Protein AF-A0A2X4TEX7-F1 (afdb_monomer_lite)

Foldseek 3Di:
DPPCQQVVLCVLPVDGCVVVVDSQPPVQWDWDQDPQAIFTDRNPHTFEGDHPPAQDDHRHNQQGWDQDPNDTDSPNVDDPDDDCLLCLLVCVVVVPPDDDQDDDLDDPVVSVVVVVVSVVSNVCCVVPVPPPPDPPPVPCVVVVVVVPDPDPRDDPDD

pLDDT: mean 78.59, std 21.0, range [26.91, 96.81]

Structure (mmCIF, N/CA/C/O backbone):
data_AF-A0A2X4TEX7-F1
#
_entry.id   AF-A0A2X4TEX7-F1
#
loop_
_atom_site.group_PDB
_atom_site.id
_atom_site.type_symbol
_atom_site.label_atom_id
_atom_site.label_alt_id
_atom_site.label_comp_id
_atom_site.label_asym_id
_atom_site.label_entity_id
_atom_site.label_seq_id
_atom_site.pdbx_PDB_ins_code
_atom_site.Cartn_x
_atom_site.Cartn_y
_atom_site.Cartn_z
_atom_site.occupancy
_atom_site.B_iso_or_equiv
_atom_site.auth_seq_id
_atom_site.auth_comp_id
_atom_site.auth_asym_id
_atom_site.auth_atom_id
_atom_site.pdbx_PDB_model_num
ATOM 1 N N . MET A 1 1 ? -3.166 -4.034 -7.877 1.00 41.81 1 MET A N 1
ATOM 2 C CA . MET A 1 1 ? -3.466 -4.238 -6.440 1.00 41.81 1 MET A CA 1
ATOM 3 C C . MET A 1 1 ? -4.537 -5.315 -6.346 1.00 41.81 1 MET A C 1
ATOM 5 O O . MET A 1 1 ? -5.711 -4.988 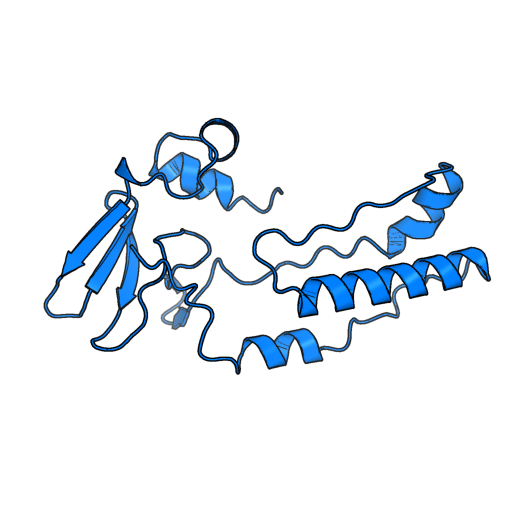-6.375 1.00 41.81 1 MET A O 1
ATOM 9 N N . ALA A 1 2 ? -4.152 -6.592 -6.367 1.00 41.22 2 ALA A N 1
ATOM 10 C CA . ALA A 1 2 ? -5.107 -7.700 -6.484 1.00 41.22 2 ALA A CA 1
ATOM 11 C C . ALA A 1 2 ? -4.762 -8.875 -5.556 1.00 41.22 2 ALA A C 1
ATOM 13 O O . ALA A 1 2 ? -5.013 -10.021 -5.884 1.00 41.22 2 ALA A O 1
ATOM 14 N N . GLU A 1 3 ? -4.212 -8.606 -4.372 1.00 58.41 3 GLU A N 1
ATOM 15 C CA . GLU A 1 3 ? -3.994 -9.652 -3.357 1.00 58.41 3 GLU A CA 1
ATOM 16 C C . GLU A 1 3 ? -5.261 -9.941 -2.523 1.00 58.41 3 GLU A C 1
ATOM 18 O O . GLU A 1 3 ? -5.172 -10.404 -1.392 1.00 58.41 3 GLU A O 1
ATOM 23 N N . GLY A 1 4 ? -6.459 -9.571 -2.993 1.00 66.50 4 GLY A N 1
ATOM 24 C CA . GLY A 1 4 ? -7.713 -9.821 -2.263 1.00 66.50 4 GLY A CA 1
ATOM 25 C C . GLY A 1 4 ? -7.936 -8.981 -0.991 1.00 66.50 4 GLY A C 1
ATOM 26 O O . GLY A 1 4 ? -9.071 -8.802 -0.565 1.00 66.50 4 GLY A O 1
ATOM 27 N N . ARG A 1 5 ? -6.891 -8.388 -0.398 1.00 76.88 5 ARG A N 1
ATOM 28 C CA . ARG A 1 5 ? -6.965 -7.693 0.906 1.00 76.88 5 ARG A CA 1
ATOM 29 C C . ARG A 1 5 ? -7.982 -6.543 0.941 1.00 76.88 5 ARG A C 1
ATOM 31 O O . ARG A 1 5 ? -8.670 -6.354 1.939 1.00 76.88 5 ARG A O 1
ATOM 38 N N . CYS A 1 6 ? -8.116 -5.789 -0.153 1.00 75.75 6 CYS A N 1
ATOM 39 C CA . CYS A 1 6 ? -9.124 -4.725 -0.271 1.00 75.75 6 CYS A CA 1
ATOM 40 C C . CYS A 1 6 ? -10.555 -5.273 -0.422 1.00 75.75 6 CYS A C 1
ATOM 42 O O . CYS A 1 6 ? -11.506 -4.610 -0.007 1.00 75.75 6 CYS A O 1
ATOM 44 N N . TYR A 1 7 ? -10.717 -6.486 -0.961 1.00 83.56 7 TYR A N 1
ATOM 45 C CA . TYR A 1 7 ? -12.017 -7.158 -1.007 1.00 83.56 7 TYR A CA 1
ATOM 46 C C . TYR A 1 7 ? -12.469 -7.602 0.384 1.00 83.56 7 TYR A C 1
ATOM 48 O O . TYR A 1 7 ? -13.647 -7.469 0.687 1.00 83.56 7 TYR A O 1
ATOM 56 N N . LEU A 1 8 ? -11.554 -8.026 1.265 1.00 86.25 8 LEU A N 1
ATOM 57 C CA . LEU A 1 8 ? -11.896 -8.334 2.663 1.00 86.25 8 LEU A CA 1
ATOM 58 C C . LEU A 1 8 ? -12.468 -7.113 3.395 1.00 86.25 8 LEU A C 1
ATOM 60 O O . LEU A 1 8 ? -13.431 -7.231 4.145 1.00 86.25 8 LEU A O 1
ATOM 64 N N . SER A 1 9 ? -11.918 -5.926 3.132 1.00 85.62 9 SER A N 1
ATOM 65 C CA . SER A 1 9 ? -12.495 -4.675 3.634 1.00 85.62 9 SER A CA 1
ATOM 66 C C . SER A 1 9 ? -13.905 -4.445 3.093 1.00 85.62 9 SER A C 1
ATOM 68 O O . SER A 1 9 ? -14.812 -4.148 3.868 1.00 85.62 9 SER A O 1
ATOM 70 N N . SER A 1 10 ? -14.110 -4.672 1.792 1.00 89.56 10 SER A N 1
ATOM 71 C CA . SER A 1 10 ? -15.432 -4.542 1.162 1.00 89.56 10 SER A CA 1
ATOM 72 C C . SER A 1 10 ? -16.443 -5.507 1.775 1.00 89.56 10 SER A C 1
ATOM 74 O O . SER A 1 10 ? -17.573 -5.123 2.044 1.00 89.56 10 SER A O 1
ATOM 76 N N . TYR A 1 11 ? -16.017 -6.737 2.060 1.00 89.62 11 TYR A N 1
ATOM 77 C CA . TYR A 1 11 ? -16.835 -7.743 2.723 1.00 89.62 11 TYR A CA 1
ATOM 78 C C . TYR A 1 11 ? -17.241 -7.316 4.140 1.00 89.62 11 TYR A C 1
ATOM 80 O O . TYR A 1 11 ? -18.413 -7.403 4.490 1.00 89.62 11 TYR A O 1
ATOM 88 N N . LEU A 1 12 ? -16.303 -6.805 4.945 1.00 89.94 12 LEU A N 1
ATOM 89 C CA . LEU A 1 12 ? -16.608 -6.407 6.322 1.00 89.94 12 LEU A CA 1
ATOM 90 C C . LEU A 1 12 ? -17.410 -5.116 6.433 1.00 89.94 12 LEU A C 1
ATOM 92 O O . LEU A 1 12 ? -18.123 -4.941 7.415 1.00 89.94 12 LEU A O 1
ATOM 96 N N . THR A 1 13 ? -17.257 -4.196 5.485 1.00 90.75 13 THR A N 1
ATOM 97 C CA . THR A 1 13 ? -17.783 -2.828 5.598 1.00 90.75 13 THR A CA 1
ATOM 98 C C . THR A 1 13 ? -18.930 -2.531 4.638 1.00 90.75 13 THR A C 1
ATOM 100 O O . THR A 1 13 ? -19.585 -1.503 4.776 1.00 90.75 13 THR A O 1
ATOM 103 N N . GLY A 1 14 ? -19.168 -3.398 3.652 1.00 89.88 14 GLY A N 1
ATOM 104 C CA . GLY A 1 14 ? -20.071 -3.124 2.535 1.00 89.88 14 GLY A CA 1
ATOM 105 C C . GLY A 1 14 ? -19.548 -2.057 1.567 1.00 89.88 14 GLY A C 1
ATOM 106 O O . GLY A 1 14 ? -20.237 -1.715 0.611 1.00 89.88 14 GLY A O 1
ATOM 107 N N . GLU A 1 15 ? -18.340 -1.528 1.782 1.00 89.50 15 GLU A N 1
ATOM 108 C CA . GLU A 1 15 ? -17.789 -0.433 0.993 1.00 89.50 15 GLU A CA 1
ATOM 109 C C . GLU A 1 15 ? -16.450 -0.785 0.359 1.00 89.50 15 GLU A C 1
ATOM 111 O O . GLU A 1 15 ? -15.518 -1.242 1.018 1.00 89.50 15 GLU A O 1
ATOM 116 N N . SER A 1 16 ? -16.328 -0.519 -0.943 1.00 86.75 16 SER A N 1
ATOM 117 C CA . SER A 1 16 ? -15.082 -0.776 -1.651 1.00 86.75 16 SER A CA 1
ATOM 118 C C . SER A 1 16 ? -14.051 0.316 -1.375 1.00 86.75 16 SER A C 1
ATOM 120 O O . SER A 1 16 ? -14.299 1.477 -1.699 1.00 86.75 16 SER A O 1
ATOM 122 N N . PRO A 1 17 ? -12.827 -0.020 -0.928 1.00 82.69 17 PRO A N 1
ATOM 123 C CA . PRO A 1 17 ? -11.750 0.963 -0.812 1.00 82.69 17 PRO A CA 1
ATOM 124 C C . PRO A 1 17 ? -11.446 1.699 -2.127 1.00 82.69 17 PRO A C 1
ATOM 126 O O . PRO A 1 17 ? -10.878 2.788 -2.096 1.00 82.69 17 PRO A O 1
ATOM 129 N N . ASN A 1 18 ? -11.828 1.123 -3.273 1.00 80.81 18 ASN A N 1
ATOM 130 C CA . ASN A 1 18 ? -11.686 1.746 -4.588 1.00 80.81 18 ASN A CA 1
ATOM 131 C C . ASN A 1 18 ? -12.735 2.837 -4.856 1.00 80.81 18 ASN A C 1
ATOM 133 O O . ASN A 1 18 ? -12.475 3.718 -5.667 1.00 80.81 18 ASN A O 1
ATOM 137 N N . THR A 1 19 ? -13.899 2.793 -4.199 1.00 82.94 19 THR A N 1
ATOM 138 C CA . THR A 1 19 ? -14.970 3.789 -4.368 1.00 82.94 19 THR A CA 1
ATOM 139 C C . THR A 1 19 ? -14.993 4.820 -3.246 1.00 82.94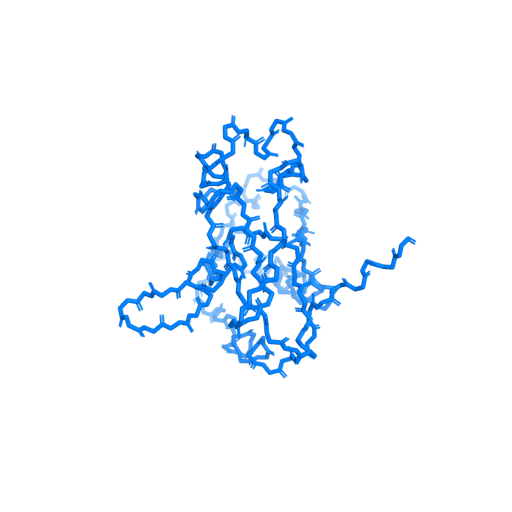 19 THR A C 1
ATOM 141 O O . THR A 1 19 ? -15.306 5.978 -3.499 1.00 82.94 19 THR A O 1
ATOM 144 N N . VAL A 1 20 ? -14.621 4.432 -2.023 1.00 85.25 20 VAL A N 1
ATOM 145 C CA . VAL A 1 20 ? -14.619 5.324 -0.846 1.00 85.25 20 VAL A CA 1
ATOM 146 C C . VAL A 1 20 ? -13.227 5.762 -0.388 1.00 85.25 20 VAL A C 1
ATOM 148 O O . VAL A 1 20 ? -13.096 6.537 0.554 1.00 85.25 20 VAL A O 1
ATOM 151 N N . GLY A 1 21 ? -12.163 5.287 -1.039 1.00 83.88 21 GLY A N 1
ATOM 152 C CA . GLY A 1 21 ? -10.793 5.764 -0.818 1.00 83.88 21 GLY A CA 1
ATOM 153 C C . GLY A 1 21 ? -10.119 5.290 0.477 1.00 83.88 21 GLY A C 1
ATOM 154 O O . GLY A 1 21 ? -8.941 5.588 0.688 1.00 83.88 21 GLY A O 1
ATOM 155 N N . ALA A 1 22 ? -10.807 4.524 1.330 1.00 86.06 22 ALA A N 1
ATOM 156 C CA . ALA A 1 22 ? -10.283 4.036 2.606 1.00 86.06 22 ALA A CA 1
ATOM 157 C C . ALA A 1 22 ? -10.452 2.518 2.762 1.00 86.06 22 ALA A C 1
ATOM 159 O O . ALA A 1 22 ? -11.527 1.976 2.535 1.00 86.06 22 ALA A O 1
ATOM 160 N N . CYS A 1 23 ? -9.393 1.831 3.212 1.00 84.94 23 CYS A N 1
ATOM 161 C CA . CYS A 1 23 ? -9.451 0.398 3.541 1.00 84.94 23 CYS A CA 1
ATOM 162 C C . CYS A 1 23 ? -10.209 0.108 4.842 1.00 84.94 23 CYS A C 1
ATOM 164 O O . CYS A 1 23 ? -10.655 -1.013 5.044 1.00 84.94 23 CYS A O 1
ATOM 166 N N . SER A 1 24 ? -10.337 1.096 5.718 1.00 91.00 24 SER A N 1
ATOM 167 C CA . SER A 1 24 ? -11.112 1.002 6.951 1.00 91.00 24 SER A CA 1
ATOM 168 C C . SER A 1 24 ? -11.792 2.348 7.156 1.00 91.00 24 SER A C 1
ATOM 170 O O . SER A 1 24 ? -11.191 3.236 7.755 1.00 91.00 24 SER A O 1
ATOM 172 N N . PRO A 1 25 ? -12.987 2.569 6.586 1.00 91.38 25 PRO A N 1
ATOM 173 C CA . PRO A 1 25 ? -13.696 3.828 6.765 1.00 91.38 25 PRO A CA 1
ATOM 174 C C . PRO A 1 25 ? -13.933 4.117 8.253 1.00 91.38 25 PRO A C 1
ATOM 176 O O . PRO A 1 25 ? -14.395 3.246 8.992 1.00 91.38 25 PRO A O 1
ATOM 179 N N . ALA A 1 26 ? -13.656 5.348 8.691 1.00 92.81 26 ALA A N 1
ATOM 180 C CA . ALA A 1 26 ? -13.651 5.707 10.112 1.00 92.81 26 ALA A CA 1
ATOM 181 C C . ALA A 1 26 ? -14.975 5.394 10.833 1.00 92.81 26 ALA A C 1
ATOM 183 O O . ALA A 1 26 ? -14.963 4.974 11.98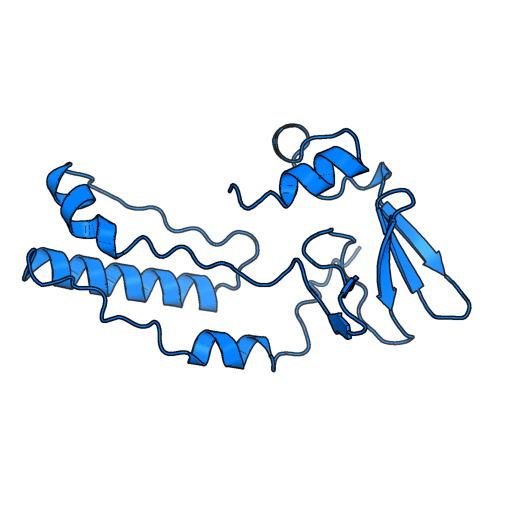6 1.00 92.81 26 ALA A O 1
ATOM 184 N N . ARG A 1 27 ? -16.121 5.505 10.145 1.00 93.62 27 ARG A N 1
ATOM 185 C CA . ARG A 1 27 ? -17.440 5.192 10.726 1.00 93.62 27 ARG A CA 1
ATOM 186 C C . ARG A 1 27 ? -17.631 3.720 11.108 1.00 93.62 27 ARG A C 1
ATOM 188 O O . ARG A 1 27 ? -18.524 3.421 11.899 1.00 93.62 27 ARG A O 1
ATOM 195 N N . PHE A 1 28 ? -16.806 2.813 10.588 1.00 94.88 28 PHE A N 1
ATOM 196 C CA . PHE A 1 28 ? -16.804 1.391 10.946 1.00 94.88 28 PHE A CA 1
ATOM 197 C C . PHE A 1 28 ? -15.706 1.034 11.947 1.00 94.88 28 PHE A C 1
ATOM 199 O O . PHE A 1 28 ? -15.702 -0.064 12.494 1.00 94.88 28 PHE A O 1
ATOM 206 N N . VAL A 1 29 ? -14.777 1.947 12.221 1.00 95.50 29 VAL A N 1
ATOM 207 C CA . VAL A 1 29 ? -13.719 1.717 13.201 1.00 95.50 29 VAL A CA 1
ATOM 208 C C . VAL A 1 29 ? -14.291 1.811 14.614 1.00 95.50 29 VAL A C 1
ATOM 210 O O . VAL A 1 29 ? -15.053 2.726 14.936 1.00 95.50 29 VAL A O 1
ATOM 213 N N . ARG A 1 30 ? -13.927 0.858 15.473 1.00 95.12 30 ARG A N 1
ATOM 214 C CA . ARG A 1 30 ? -14.255 0.871 16.901 1.00 95.12 30 ARG A CA 1
ATOM 215 C C . ARG A 1 30 ? -12.998 0.622 17.721 1.00 95.12 30 ARG A C 1
ATOM 217 O O . ARG A 1 30 ? -12.175 -0.222 17.377 1.00 95.12 30 ARG A O 1
ATOM 224 N N . TRP A 1 31 ? -12.905 1.341 18.828 1.00 95.19 31 TRP A N 1
ATOM 225 C CA . TRP A 1 31 ? -11.890 1.167 19.855 1.00 95.19 31 TRP A CA 1
ATOM 226 C C . TRP A 1 31 ? -12.607 0.776 21.137 1.00 95.19 31 TRP A C 1
ATOM 228 O O . TRP A 1 31 ? -13.541 1.466 21.546 1.00 95.19 31 TRP A O 1
ATOM 238 N N . LYS A 1 32 ? -12.225 -0.347 21.741 1.00 95.62 32 LYS A N 1
ATOM 239 C CA . LYS A 1 32 ? -12.898 -0.867 22.931 1.00 95.62 32 LYS A CA 1
ATOM 240 C C . LYS A 1 32 ? -11.871 -1.236 23.985 1.00 95.62 32 LYS A C 1
ATOM 242 O O . LYS A 1 32 ? -11.089 -2.160 23.786 1.00 95.62 32 LYS A O 1
ATOM 247 N N . GLN A 1 33 ? -11.905 -0.545 25.120 1.00 95.75 33 GLN A N 1
ATOM 248 C CA . GLN A 1 33 ? -11.122 -0.963 26.274 1.00 95.75 33 GLN A CA 1
ATOM 249 C C . GLN A 1 33 ? -11.738 -2.233 26.866 1.00 95.75 33 GLN A C 1
ATOM 251 O O . GLN A 1 33 ? -12.946 -2.301 27.104 1.00 95.75 33 GLN A O 1
ATOM 256 N N . THR A 1 34 ? -10.907 -3.243 27.094 1.00 95.44 34 THR A N 1
ATOM 257 C CA . THR A 1 34 ? -11.293 -4.504 27.734 1.00 95.44 34 THR A CA 1
ATOM 258 C C . THR A 1 34 ? -10.314 -4.832 28.861 1.00 95.44 34 THR A C 1
ATOM 260 O O . THR A 1 34 ? -9.211 -4.283 28.876 1.00 95.44 34 THR A O 1
ATOM 263 N N . PRO A 1 35 ? -10.653 -5.753 29.782 1.00 95.75 35 PRO A N 1
ATOM 264 C CA . PRO A 1 35 ? -9.703 -6.230 30.791 1.00 95.75 35 PRO A CA 1
ATOM 265 C C . PRO A 1 35 ? -8.420 -6.841 30.209 1.00 95.75 35 PRO A C 1
ATOM 267 O O . PRO A 1 35 ? -7.436 -6.989 30.920 1.00 95.75 35 PRO A O 1
ATOM 270 N N . GLN A 1 36 ? -8.424 -7.225 28.931 1.00 92.94 36 GLN A N 1
ATOM 271 C CA . GLN A 1 36 ? -7.283 -7.835 28.257 1.00 92.94 36 GLN A CA 1
ATOM 272 C C . GLN A 1 36 ? -6.456 -6.838 27.425 1.00 92.94 36 GLN A C 1
ATOM 274 O O . GLN A 1 36 ? -5.494 -7.260 26.777 1.00 92.94 36 GLN A O 1
ATOM 279 N N . GLY A 1 37 ? -6.849 -5.561 27.390 1.00 95.38 37 GLY A N 1
ATOM 280 C CA . GLY A 1 37 ? -6.201 -4.501 26.613 1.00 95.38 37 GLY A CA 1
ATOM 281 C C . GLY A 1 37 ? -7.165 -3.709 25.725 1.00 95.38 37 GLY A C 1
ATOM 282 O O . GLY A 1 37 ? -8.384 -3.927 25.729 1.00 95.38 37 GLY A O 1
ATOM 283 N N . LEU A 1 38 ? -6.607 -2.790 24.940 1.00 96.81 38 LEU A N 1
ATOM 284 C CA . LEU A 1 38 ? -7.341 -1.989 23.964 1.00 96.81 38 LEU A CA 1
ATOM 285 C C . LEU A 1 38 ? -7.578 -2.806 22.694 1.00 96.81 38 LEU A C 1
ATOM 287 O O . LEU A 1 38 ? -6.642 -3.124 21.967 1.00 96.81 38 LEU A O 1
ATOM 291 N N . GLU A 1 39 ? -8.829 -3.115 22.386 1.00 96.62 39 GLU A N 1
ATOM 292 C CA . GLU A 1 39 ? -9.198 -3.760 21.130 1.00 96.62 39 GLU A CA 1
ATOM 293 C C . GLU A 1 39 ? -9.435 -2.729 20.028 1.00 96.62 39 GLU A C 1
ATOM 295 O O . GLU A 1 39 ? -10.254 -1.816 20.182 1.00 96.62 39 GLU A O 1
ATOM 300 N N . SER A 1 40 ? -8.777 -2.923 18.885 1.00 96.19 40 SER A N 1
ATOM 301 C CA . SER A 1 40 ? -9.130 -2.263 17.636 1.00 96.19 40 SER A CA 1
ATOM 302 C C . SER A 1 40 ? -10.007 -3.173 16.790 1.00 96.19 40 SER A C 1
ATOM 304 O O . SER A 1 40 ? -9.734 -4.363 16.607 1.00 96.19 40 SER A O 1
ATOM 306 N N . ARG A 1 41 ? -11.107 -2.620 16.286 1.00 94.81 41 ARG A N 1
ATOM 307 C CA . ARG A 1 41 ? -12.106 -3.387 15.546 1.00 94.81 41 ARG A CA 1
ATOM 308 C C . ARG A 1 41 ? -12.542 -2.645 14.294 1.00 94.81 41 ARG A C 1
ATOM 310 O O . ARG A 1 41 ? -12.556 -1.412 14.256 1.00 94.81 41 ARG A O 1
ATOM 317 N N . LEU A 1 42 ? -12.920 -3.419 13.286 1.00 93.81 42 LEU A N 1
ATOM 318 C CA . LEU A 1 42 ? -13.608 -2.940 12.095 1.00 93.81 42 LEU A CA 1
ATOM 319 C C . LEU A 1 42 ? -14.981 -3.613 12.065 1.00 93.81 42 LEU A C 1
ATOM 321 O O . LEU A 1 42 ? -15.068 -4.834 11.936 1.00 93.81 42 LEU A O 1
ATOM 325 N N . ASN A 1 43 ? -16.039 -2.825 12.254 1.00 92.81 43 ASN A N 1
ATOM 326 C CA . ASN A 1 43 ? -17.344 -3.316 12.695 1.00 92.81 43 ASN A CA 1
ATOM 327 C C . ASN A 1 43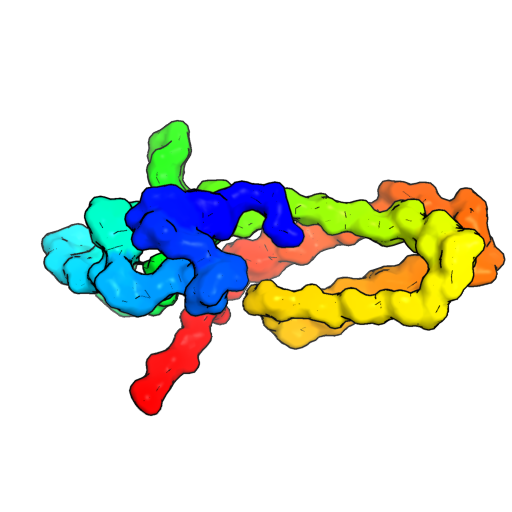 ? -17.185 -4.213 13.933 1.00 92.81 43 ASN A C 1
ATOM 329 O O . ASN A 1 43 ? -16.536 -3.819 14.907 1.00 92.81 43 ASN A O 1
ATOM 333 N N . ASP A 1 44 ? -17.736 -5.421 13.890 1.00 89.62 44 ASP A N 1
ATOM 334 C CA . ASP A 1 44 ? -17.685 -6.374 14.992 1.00 89.62 44 ASP A CA 1
ATOM 335 C C . ASP A 1 44 ? -16.484 -7.321 14.907 1.00 89.62 44 ASP A C 1
ATOM 337 O O . ASP A 1 44 ? -16.350 -8.217 15.738 1.00 89.62 44 ASP A O 1
ATOM 341 N N . VAL A 1 45 ? -15.565 -7.120 13.958 1.00 92.44 45 VAL A N 1
ATOM 342 C CA . VAL A 1 45 ? -14.374 -7.964 13.798 1.00 92.44 45 VAL A CA 1
ATOM 343 C C . VAL A 1 45 ? -13.202 -7.391 14.583 1.00 92.44 45 VAL A C 1
ATOM 345 O O . VAL A 1 45 ? -12.808 -6.244 14.379 1.00 92.44 45 VAL A O 1
ATOM 348 N N . LEU A 1 46 ? -12.628 -8.209 15.468 1.00 94.62 46 LEU A N 1
ATOM 349 C CA . LEU A 1 46 ? -11.387 -7.891 16.172 1.00 94.62 46 LEU A CA 1
ATOM 350 C C . LEU A 1 46 ? -10.217 -7.906 15.180 1.00 94.62 46 LEU A C 1
ATOM 352 O O . LEU A 1 46 ? -9.956 -8.932 14.558 1.00 94.62 46 LEU A O 1
ATOM 356 N N . ILE A 1 47 ? -9.530 -6.772 15.044 1.00 94.12 47 ILE A N 1
ATOM 357 C CA . ILE A 1 47 ? -8.353 -6.618 14.179 1.00 94.12 47 ILE A CA 1
ATOM 358 C C . ILE A 1 47 ? -7.079 -6.812 14.992 1.00 94.12 47 ILE A C 1
ATOM 360 O O . ILE A 1 47 ? -6.146 -7.478 14.546 1.00 94.12 47 ILE A O 1
ATOM 364 N N . ASP A 1 48 ? -7.035 -6.213 16.180 1.00 95.00 48 ASP A N 1
ATOM 365 C CA . ASP A 1 48 ? -5.883 -6.288 17.062 1.00 95.00 48 ASP A CA 1
ATOM 366 C C . ASP A 1 48 ? -6.269 -5.986 18.519 1.00 95.00 48 ASP A C 1
ATOM 368 O O . ASP A 1 48 ? -7.317 -5.396 18.795 1.00 95.00 48 ASP A O 1
ATOM 372 N N . ARG A 1 49 ? -5.409 -6.377 19.459 1.00 95.56 49 ARG A N 1
ATOM 373 C CA . ARG A 1 49 ? -5.491 -6.033 20.875 1.00 95.56 49 ARG A CA 1
ATOM 374 C C . ARG A 1 49 ? -4.138 -5.550 21.383 1.00 95.56 49 ARG A C 1
ATOM 376 O O . ARG A 1 49 ? -3.186 -6.323 21.396 1.00 95.56 49 ARG A O 1
ATOM 383 N N . TYR A 1 50 ? -4.093 -4.312 21.853 1.00 95.31 50 TYR A N 1
ATOM 384 C CA . TYR A 1 50 ? -2.891 -3.646 22.343 1.00 95.31 50 TYR A CA 1
ATOM 385 C C . TYR A 1 50 ? -2.817 -3.687 23.870 1.00 95.31 50 TYR A C 1
ATOM 387 O O . TYR A 1 50 ? -3.839 -3.526 24.544 1.00 95.31 50 TYR A O 1
ATOM 395 N N . GLN A 1 51 ? -1.619 -3.911 24.408 1.00 95.31 51 GLN A N 1
ATOM 396 C CA . GLN A 1 51 ? -1.355 -3.787 25.848 1.00 95.31 51 GLN A CA 1
ATOM 397 C C . GLN A 1 51 ? -1.058 -2.332 26.234 1.00 95.31 51 GLN A C 1
ATOM 399 O O . GLN A 1 51 ? -0.799 -1.488 25.374 1.00 95.31 51 GLN A O 1
ATOM 404 N N . ASP A 1 52 ? -1.072 -2.036 27.533 1.00 89.25 52 ASP A N 1
ATOM 405 C CA . ASP A 1 52 ? -0.713 -0.708 28.030 1.00 89.25 52 ASP A CA 1
ATOM 406 C C . ASP A 1 52 ? 0.716 -0.333 27.605 1.00 89.25 52 ASP A C 1
ATOM 408 O O . ASP A 1 52 ? 1.662 -1.106 27.762 1.00 89.25 52 ASP A O 1
ATOM 412 N N . GLY A 1 53 ? 0.862 0.866 27.036 1.00 88.38 53 GLY A N 1
ATOM 413 C CA . GLY A 1 53 ? 2.132 1.368 26.504 1.00 88.38 53 GLY A CA 1
ATOM 414 C C . GLY A 1 53 ? 2.469 0.915 25.077 1.00 88.38 53 GLY A C 1
ATOM 415 O O . GLY A 1 53 ? 3.452 1.398 24.518 1.00 88.38 53 GLY A O 1
ATOM 416 N N . GLU A 1 54 ? 1.670 0.042 24.453 1.00 92.25 54 GLU A N 1
ATOM 417 C CA . GLU A 1 54 ? 1.832 -0.325 23.043 1.00 92.25 54 GLU A CA 1
ATOM 418 C C . GLU A 1 54 ? 1.184 0.724 22.123 1.00 92.25 54 GLU A C 1
ATOM 420 O O . GLU A 1 54 ? 0.085 1.223 22.374 1.00 92.25 54 GLU A O 1
ATOM 425 N N . ASN A 1 55 ? 1.853 1.051 21.015 1.00 87.94 55 ASN A N 1
ATOM 426 C CA . ASN A 1 55 ? 1.301 1.964 20.022 1.00 87.94 55 ASN A CA 1
ATOM 427 C C . ASN A 1 55 ? 0.175 1.290 19.226 1.00 87.94 55 ASN A C 1
ATOM 429 O O . ASN A 1 55 ? 0.410 0.377 18.433 1.00 87.94 55 ASN A O 1
ATOM 433 N N . ALA A 1 56 ? -1.043 1.800 19.381 1.00 91.19 56 ALA A N 1
ATOM 434 C CA . ALA A 1 56 ? -2.201 1.324 18.642 1.00 91.19 56 ALA A CA 1
ATOM 435 C C . ALA A 1 56 ? -2.212 1.850 17.194 1.00 91.19 56 ALA A C 1
ATOM 437 O O . ALA A 1 56 ? -2.288 3.055 16.942 1.00 91.19 56 ALA A O 1
ATOM 438 N N . GLY A 1 57 ? -2.149 0.937 16.222 1.00 87.56 57 GLY A N 1
ATOM 439 C CA . GLY A 1 57 ? -2.223 1.257 14.796 1.00 87.56 57 GLY A CA 1
ATOM 440 C C . GLY A 1 57 ? -3.660 1.436 14.302 1.00 87.56 57 GLY A C 1
ATOM 441 O O . GLY A 1 57 ? -4.590 0.823 14.819 1.00 87.56 57 GLY A O 1
ATOM 442 N N . TYR A 1 58 ? -3.857 2.246 13.256 1.00 91.38 58 TYR A N 1
ATOM 443 C CA . TYR A 1 58 ? -5.190 2.427 12.673 1.00 91.38 58 TYR A CA 1
ATOM 444 C C . TYR A 1 58 ? -5.771 1.086 12.179 1.00 91.38 58 TYR A C 1
ATOM 446 O O . TYR A 1 58 ? -5.046 0.357 11.488 1.00 91.38 58 TYR A O 1
ATOM 454 N N . PRO A 1 59 ? -7.049 0.751 12.455 1.00 91.31 59 PRO A N 1
ATOM 455 C CA . PRO A 1 59 ? -7.523 -0.637 12.407 1.00 91.31 59 PRO A CA 1
ATOM 456 C C . PRO A 1 59 ? -7.726 -1.107 10.971 1.00 91.31 59 PRO A C 1
ATOM 458 O O . PRO A 1 59 ? -8.814 -1.023 10.407 1.00 91.31 59 PRO A O 1
ATOM 461 N N . THR A 1 60 ? -6.646 -1.571 10.351 1.00 89.25 60 THR A N 1
ATOM 462 C CA . THR A 1 60 ? -6.602 -1.998 8.954 1.00 89.25 60 THR A CA 1
ATOM 463 C C . THR A 1 60 ? -6.478 -3.509 8.901 1.00 89.25 60 THR A C 1
ATOM 465 O O . THR A 1 60 ? -5.542 -4.067 9.463 1.00 89.25 60 THR A O 1
ATOM 468 N N . LEU A 1 61 ? -7.378 -4.174 8.172 1.00 89.12 61 LEU A N 1
ATOM 469 C CA . LEU A 1 61 ? -7.418 -5.640 8.074 1.00 89.12 61 LEU A CA 1
ATOM 470 C C . LEU A 1 61 ? -6.063 -6.275 7.756 1.00 89.12 61 LEU A C 1
ATOM 472 O O . LEU A 1 61 ? -5.625 -7.195 8.436 1.00 89.12 61 LEU A O 1
ATOM 476 N N . CYS A 1 62 ? -5.355 -5.761 6.754 1.00 86.06 62 CYS A N 1
ATOM 477 C CA . CYS A 1 62 ? -4.065 -6.318 6.353 1.00 86.06 62 CYS A CA 1
ATOM 478 C C . CYS A 1 62 ? -2.919 -6.062 7.346 1.00 86.06 62 CYS A C 1
ATOM 480 O O . CYS A 1 62 ? -1.804 -6.491 7.078 1.00 86.06 62 CYS A O 1
ATOM 482 N N . LYS A 1 63 ? -3.169 -5.341 8.445 1.00 86.75 63 LYS A N 1
ATOM 483 C CA . LYS A 1 63 ? -2.201 -5.025 9.504 1.00 86.75 63 LYS A CA 1
ATOM 484 C C . LYS A 1 63 ? -2.567 -5.640 10.858 1.00 86.75 63 LYS A C 1
ATOM 486 O O . LYS A 1 63 ? -1.801 -5.496 11.801 1.00 86.75 63 LYS A O 1
ATOM 491 N N . GLY A 1 64 ? -3.715 -6.308 10.967 1.00 90.19 64 GLY A N 1
ATOM 492 C CA . GLY A 1 64 ? -4.149 -6.952 12.209 1.00 90.19 64 GLY A CA 1
ATOM 493 C C . GLY A 1 64 ? -3.293 -8.156 12.609 1.00 90.19 64 GLY A C 1
ATOM 494 O O . GLY A 1 64 ? -2.557 -8.704 11.782 1.00 90.19 64 GLY A O 1
ATOM 495 N N . ARG A 1 65 ? -3.428 -8.578 13.871 1.00 92.44 65 ARG A N 1
ATOM 496 C CA . ARG A 1 65 ? -2.846 -9.815 14.415 1.00 92.44 65 ARG A CA 1
ATOM 497 C C . ARG A 1 65 ? -3.943 -10.869 14.532 1.00 92.44 65 ARG A C 1
ATOM 499 O O . ARG A 1 65 ? -4.909 -10.686 15.269 1.00 92.44 65 ARG A O 1
ATOM 506 N N . TYR A 1 66 ? -3.772 -11.989 13.837 1.00 90.75 66 TYR A N 1
ATOM 507 C CA . TYR A 1 66 ? -4.761 -13.066 13.757 1.00 90.75 66 TYR A CA 1
ATOM 508 C C . TYR A 1 66 ? -4.202 -14.354 14.347 1.00 90.75 66 TYR A C 1
ATOM 510 O O . TYR A 1 66 ? -2.996 -14.579 14.301 1.00 90.75 66 TYR A O 1
ATOM 518 N N . LEU A 1 67 ? -5.085 -15.181 14.906 1.00 92.31 67 LEU A N 1
ATOM 519 C CA . LEU A 1 67 ? -4.753 -16.528 15.359 1.00 92.31 67 LEU A CA 1
ATOM 520 C C . LEU A 1 67 ? -4.932 -17.493 14.182 1.00 92.31 67 LEU A C 1
ATOM 522 O O . LEU A 1 67 ? -6.062 -17.712 13.747 1.00 92.31 67 LEU A O 1
ATOM 526 N N . VAL A 1 68 ? -3.837 -18.045 13.671 1.00 89.56 68 VAL A N 1
ATOM 527 C CA . VAL A 1 68 ? -3.828 -19.030 12.580 1.00 89.56 68 VAL A CA 1
ATOM 528 C C . VAL A 1 68 ? -3.009 -20.223 13.050 1.00 89.56 68 VAL A C 1
ATOM 530 O O . VAL A 1 68 ? -1.890 -20.047 13.518 1.00 89.56 68 VAL A O 1
ATOM 533 N N . ASP A 1 69 ? -3.595 -21.420 12.996 1.00 92.88 69 ASP A N 1
ATOM 534 C CA . ASP A 1 69 ? -2.967 -22.674 13.443 1.00 92.88 69 ASP A CA 1
ATOM 535 C C . ASP A 1 69 ? -2.349 -22.607 14.855 1.00 92.88 69 ASP A C 1
ATOM 537 O O . ASP A 1 69 ? -1.312 -23.196 15.138 1.00 92.88 69 ASP A O 1
ATOM 541 N N . GLY A 1 70 ? -3.003 -21.870 15.763 1.00 93.50 70 GLY A N 1
ATOM 542 C CA . GLY A 1 70 ? -2.564 -21.698 17.154 1.00 93.50 70 GLY A CA 1
ATOM 543 C C . GLY A 1 70 ? -1.552 -20.570 17.380 1.00 93.50 70 GLY A C 1
ATOM 544 O O . GLY A 1 70 ? -1.340 -20.176 18.524 1.00 93.50 70 GLY A O 1
ATOM 545 N N . GLU A 1 71 ? -1.012 -19.977 16.317 1.00 92.50 71 GLU A N 1
ATOM 546 C CA . GLU A 1 71 ? -0.019 -18.906 16.389 1.00 92.50 71 GLU A CA 1
ATOM 547 C C . GLU A 1 71 ? -0.644 -17.538 16.105 1.00 92.50 71 GLU A C 1
ATOM 549 O O . GLU A 1 71 ? -1.458 -17.373 15.193 1.00 92.50 71 GLU A O 1
ATOM 554 N N . ARG A 1 72 ? -0.263 -16.521 16.890 1.00 90.94 72 ARG A N 1
ATOM 555 C CA . ARG A 1 72 ? -0.754 -15.147 16.711 1.00 90.94 72 ARG A CA 1
ATOM 556 C C . ARG A 1 72 ? 0.289 -14.283 16.016 1.00 90.94 72 ARG A C 1
ATOM 558 O O . ARG A 1 72 ? 1.300 -13.933 16.616 1.00 90.94 72 ARG A O 1
ATOM 565 N N . TYR A 1 73 ? 0.004 -13.864 14.786 1.00 89.94 73 TYR A N 1
ATOM 566 C CA . TYR A 1 73 ? 0.908 -13.025 13.993 1.00 89.94 73 TYR A CA 1
ATOM 567 C C . TYR A 1 73 ? 0.153 -12.215 12.927 1.00 89.94 73 TYR A C 1
ATOM 569 O O . TYR A 1 73 ? -1.066 -12.325 12.773 1.00 89.94 73 TYR A O 1
ATOM 577 N N . HIS A 1 74 ? 0.872 -11.373 12.182 1.00 88.31 74 HIS A N 1
ATOM 578 C CA . HIS A 1 74 ? 0.314 -10.562 11.097 1.00 88.31 74 HIS A CA 1
ATOM 579 C C . HIS A 1 74 ? 0.123 -11.382 9.808 1.00 88.31 74 HIS A C 1
ATOM 581 O O . HIS A 1 74 ? 0.761 -11.128 8.785 1.00 88.31 74 HIS A O 1
ATOM 587 N N . ALA A 1 75 ? -0.774 -12.370 9.855 1.00 86.31 75 ALA A N 1
ATOM 588 C CA . ALA A 1 75 ? -0.993 -13.337 8.774 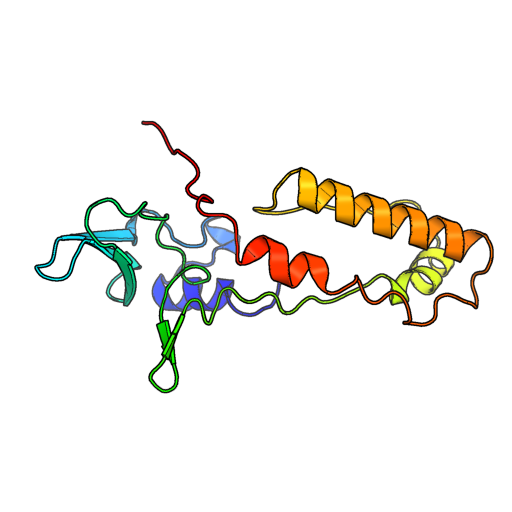1.00 86.31 75 ALA A CA 1
ATOM 589 C C . ALA A 1 75 ? -1.327 -12.696 7.416 1.00 86.31 75 ALA A C 1
ATOM 591 O O . ALA A 1 75 ? -0.964 -13.215 6.365 1.00 86.31 75 ALA A O 1
ATOM 592 N N . LEU A 1 76 ? -1.993 -11.539 7.435 1.00 82.62 76 LEU A N 1
ATOM 593 C CA . LEU A 1 76 ? -2.393 -10.806 6.235 1.00 82.62 76 LEU A CA 1
ATOM 594 C C . LEU A 1 76 ? -1.442 -9.666 5.868 1.00 82.62 76 LEU A C 1
ATOM 596 O O . LEU A 1 76 ? -1.792 -8.888 4.983 1.00 82.62 76 LEU A O 1
ATOM 600 N N . GLU A 1 77 ? -0.301 -9.504 6.543 1.00 77.88 77 GLU A N 1
ATOM 601 C CA . GLU A 1 77 ? 0.664 -8.436 6.252 1.00 77.88 77 GLU A CA 1
ATOM 602 C C . GLU A 1 77 ? 1.788 -8.903 5.325 1.00 77.88 77 GLU A C 1
ATOM 604 O O . GLU A 1 77 ? 2.309 -8.091 4.557 1.00 77.88 77 GLU A O 1
ATOM 609 N N . GLU A 1 78 ? 2.102 -10.200 5.314 1.00 64.44 78 GLU A N 1
ATOM 610 C CA . GLU A 1 78 ? 3.250 -10.744 4.587 1.00 64.44 78 GLU A CA 1
ATOM 611 C C . GLU A 1 78 ? 3.198 -10.414 3.088 1.00 64.44 78 GLU A C 1
ATOM 613 O O . GLU A 1 78 ? 2.229 -10.761 2.415 1.00 64.44 78 GLU A O 1
ATOM 618 N N . PRO A 1 79 ? 4.198 -9.717 2.525 1.00 59.31 79 PRO A N 1
ATOM 619 C CA . PRO A 1 79 ? 4.199 -9.393 1.108 1.00 59.31 79 PRO A CA 1
ATOM 620 C C . PRO A 1 79 ? 4.424 -10.660 0.279 1.00 59.31 79 PRO A C 1
ATOM 622 O O . PRO A 1 79 ? 5.486 -11.279 0.352 1.00 59.31 79 PRO A O 1
ATOM 625 N N . THR A 1 80 ? 3.467 -11.003 -0.582 1.00 59.12 80 THR A N 1
ATOM 626 C CA . THR A 1 80 ? 3.757 -11.840 -1.749 1.00 59.12 80 THR A CA 1
ATOM 627 C C . THR A 1 80 ? 4.340 -10.923 -2.820 1.00 59.12 80 THR A C 1
ATOM 629 O O . THR A 1 80 ? 3.635 -10.262 -3.575 1.00 59.12 80 THR A O 1
ATOM 632 N N . SER A 1 81 ? 5.668 -10.787 -2.824 1.00 60.72 81 SER A N 1
ATOM 633 C CA . SER A 1 81 ? 6.352 -9.922 -3.786 1.00 60.72 81 SER A CA 1
ATOM 634 C C . SER A 1 81 ? 6.247 -10.504 -5.194 1.00 60.72 81 SER A C 1
ATOM 636 O O . SER A 1 81 ? 6.918 -11.484 -5.509 1.00 60.72 81 SER A O 1
ATOM 638 N N . LEU A 1 82 ? 5.458 -9.865 -6.057 1.00 70.31 82 LEU A N 1
ATOM 639 C CA . LEU A 1 82 ? 5.584 -10.031 -7.501 1.00 70.31 82 LEU A CA 1
ATOM 640 C C . LEU A 1 82 ? 6.773 -9.187 -7.980 1.00 70.31 82 LEU A C 1
ATOM 642 O O . LEU A 1 82 ? 6.810 -7.977 -7.751 1.00 70.31 82 LEU A O 1
ATOM 646 N N . ASN A 1 83 ? 7.753 -9.819 -8.623 1.00 81.12 83 ASN A N 1
ATOM 647 C CA . ASN A 1 83 ? 8.883 -9.133 -9.242 1.00 81.12 83 ASN A CA 1
ATOM 648 C C . ASN A 1 83 ? 8.652 -9.052 -10.754 1.00 81.12 83 ASN A C 1
ATOM 650 O O . ASN A 1 83 ? 8.499 -10.078 -11.403 1.00 81.12 83 ASN A O 1
ATOM 654 N N . THR A 1 84 ? 8.634 -7.842 -11.311 1.00 87.19 84 THR A N 1
ATOM 655 C CA . THR A 1 84 ? 8.392 -7.609 -12.744 1.00 87.19 84 THR A CA 1
ATOM 656 C C . THR A 1 84 ? 9.655 -7.224 -13.514 1.00 87.19 84 THR A C 1
ATOM 658 O O . THR A 1 84 ? 9.553 -6.824 -14.668 1.00 87.19 84 THR A O 1
ATOM 661 N N . LEU A 1 85 ? 10.844 -7.301 -12.903 1.00 90.00 85 LEU A N 1
ATOM 662 C CA . LEU A 1 85 ? 12.101 -6.965 -13.587 1.00 90.00 85 LEU A CA 1
ATOM 663 C C . LEU A 1 85 ? 12.354 -7.856 -14.809 1.00 90.00 85 LEU A C 1
ATOM 665 O O . LEU A 1 85 ? 12.932 -7.391 -15.783 1.00 90.00 85 LEU A O 1
ATOM 669 N N . GLU A 1 86 ? 11.881 -9.101 -14.779 1.00 87.38 86 GLU A N 1
ATOM 670 C CA . GLU A 1 86 ? 11.998 -10.049 -15.895 1.00 87.38 86 GLU A CA 1
ATOM 671 C C . GLU A 1 86 ? 11.226 -9.596 -17.144 1.00 87.38 86 GLU A C 1
ATOM 673 O O . GLU A 1 86 ? 11.578 -9.993 -18.246 1.00 87.38 86 GLU A O 1
ATOM 678 N N . LEU A 1 87 ? 10.242 -8.700 -16.997 1.00 89.94 87 LEU A N 1
ATOM 679 C CA . LEU A 1 87 ? 9.479 -8.140 -18.117 1.00 89.94 87 LEU A CA 1
ATOM 680 C C . LEU A 1 87 ? 10.210 -6.988 -18.826 1.00 89.94 87 LEU A C 1
ATOM 682 O O . LEU A 1 87 ? 9.724 -6.481 -19.834 1.00 89.94 87 LEU A O 1
ATOM 686 N N . LEU A 1 88 ? 11.358 -6.524 -18.313 1.00 91.75 88 LEU A N 1
ATOM 687 C CA . LEU A 1 88 ? 12.080 -5.381 -18.886 1.00 91.75 88 LEU A CA 1
ATOM 688 C C . LEU A 1 88 ? 12.415 -5.533 -20.383 1.00 91.75 88 LEU A C 1
ATOM 690 O O . LEU A 1 88 ? 12.194 -4.555 -21.102 1.00 91.75 88 LEU A O 1
ATOM 694 N N . PRO A 1 89 ? 12.881 -6.696 -20.889 1.00 90.94 89 PRO A N 1
ATOM 695 C CA . PRO A 1 89 ? 13.137 -6.868 -22.319 1.00 90.94 89 PRO A CA 1
ATOM 696 C C . PRO A 1 89 ? 11.879 -6.661 -23.173 1.00 90.94 89 PRO A C 1
ATOM 698 O O . PRO A 1 89 ? 11.928 -5.965 -24.186 1.00 90.94 89 PRO A O 1
ATOM 701 N N . GLU A 1 90 ? 10.737 -7.194 -22.732 1.00 92.31 90 GLU A N 1
ATOM 702 C CA . GLU A 1 90 ? 9.449 -7.052 -23.422 1.00 92.31 90 GLU A CA 1
ATOM 703 C C . GLU A 1 90 ? 8.959 -5.600 -23.407 1.00 92.31 90 GLU A C 1
ATOM 705 O O . GLU A 1 90 ? 8.549 -5.066 -24.437 1.00 92.31 90 GLU A O 1
ATOM 710 N N . LEU A 1 91 ? 9.063 -4.923 -22.258 1.00 92.81 91 LEU A N 1
ATOM 711 C CA . LEU A 1 91 ? 8.707 -3.507 -22.128 1.00 92.81 91 LEU A CA 1
ATOM 712 C C . LEU A 1 91 ? 9.563 -2.620 -23.046 1.00 92.81 91 LEU A C 1
ATOM 714 O O . LEU A 1 91 ? 9.055 -1.666 -23.638 1.00 92.81 91 LEU A O 1
ATOM 718 N N . MET A 1 92 ? 10.853 -2.937 -23.190 1.00 90.88 92 MET A N 1
ATOM 719 C CA . MET A 1 92 ? 11.749 -2.233 -24.108 1.00 90.88 92 MET A CA 1
ATOM 720 C C . MET A 1 92 ? 11.410 -2.510 -25.575 1.00 90.88 92 MET A C 1
ATOM 722 O O . MET A 1 92 ? 11.371 -1.570 -26.367 1.00 90.88 92 MET A O 1
ATOM 726 N N . ALA A 1 93 ? 11.118 -3.764 -25.934 1.00 92.00 93 ALA A N 1
ATOM 727 C CA . ALA A 1 93 ? 10.687 -4.133 -27.284 1.00 92.00 93 ALA A CA 1
ATOM 728 C C . ALA A 1 93 ? 9.365 -3.450 -27.679 1.00 92.00 93 ALA A C 1
ATOM 730 O O . ALA A 1 93 ? 9.187 -3.060 -28.830 1.00 92.00 93 ALA A O 1
ATOM 731 N N . ALA A 1 94 ? 8.472 -3.224 -26.711 1.00 95.69 94 ALA A N 1
ATOM 732 C CA . ALA A 1 94 ? 7.240 -2.454 -26.878 1.00 95.69 94 ALA A CA 1
ATOM 733 C C . ALA A 1 94 ? 7.453 -0.925 -26.943 1.00 95.69 94 ALA A C 1
ATOM 735 O O . ALA A 1 94 ? 6.482 -0.171 -27.004 1.00 95.69 94 ALA A O 1
ATOM 736 N N . ASN A 1 95 ? 8.705 -0.452 -26.931 1.00 94.50 95 ASN A N 1
ATOM 737 C CA . ASN A 1 95 ? 9.080 0.961 -26.989 1.00 94.50 95 ASN A CA 1
ATOM 738 C C . ASN A 1 95 ? 8.509 1.813 -25.832 1.00 94.50 95 ASN A C 1
ATOM 740 O O . ASN A 1 95 ? 8.189 2.993 -26.000 1.00 94.50 95 ASN A O 1
ATOM 744 N N . ILE A 1 96 ? 8.380 1.227 -24.635 1.00 94.38 96 ILE A N 1
ATOM 745 C CA . ILE A 1 96 ? 7.993 1.967 -23.428 1.00 94.38 96 ILE A CA 1
ATOM 746 C C . ILE A 1 96 ? 9.125 2.920 -23.024 1.00 94.38 96 ILE A C 1
ATOM 748 O O . ILE A 1 96 ? 10.234 2.503 -22.693 1.00 94.38 96 ILE A O 1
ATOM 752 N N . ALA A 1 97 ? 8.829 4.220 -23.010 1.00 91.00 97 ALA A N 1
ATOM 753 C CA . ALA A 1 97 ? 9.826 5.259 -22.756 1.00 91.00 97 ALA A CA 1
ATOM 754 C C . ALA A 1 97 ? 10.091 5.529 -21.263 1.00 91.00 97 ALA A C 1
ATOM 756 O O . ALA A 1 97 ? 11.147 6.058 -20.909 1.00 91.00 97 ALA A O 1
ATOM 757 N N . SER A 1 98 ? 9.143 5.210 -20.374 1.00 92.88 98 SER A N 1
ATOM 758 C CA . SER A 1 98 ? 9.253 5.526 -18.947 1.00 92.88 98 SER A CA 1
ATOM 759 C C . SER A 1 98 ? 8.516 4.527 -18.054 1.00 92.88 98 SER A C 1
ATOM 761 O O . SER A 1 98 ? 7.512 3.931 -18.437 1.00 92.88 98 SER A O 1
ATOM 763 N N . VAL A 1 99 ? 9.028 4.361 -16.831 1.00 89.75 99 VAL A N 1
ATOM 764 C CA . VAL A 1 99 ? 8.406 3.562 -15.768 1.00 89.75 99 VAL A CA 1
ATOM 765 C C . VAL A 1 99 ? 8.249 4.447 -14.541 1.00 89.75 99 VAL A C 1
ATOM 767 O O . VAL A 1 99 ? 9.208 5.079 -14.096 1.00 89.75 99 VAL A O 1
ATOM 770 N N . LYS A 1 100 ? 7.042 4.475 -13.972 1.00 91.88 100 LYS A N 1
ATOM 771 C CA . LYS A 1 100 ? 6.764 5.153 -12.705 1.00 91.88 100 LYS A CA 1
ATOM 772 C C . LYS A 1 100 ? 6.782 4.134 -11.569 1.00 91.88 100 LYS A C 1
ATOM 774 O O . LYS A 1 100 ? 5.969 3.216 -11.553 1.00 91.88 100 LYS A O 1
ATOM 779 N N . ILE A 1 101 ? 7.680 4.323 -10.607 1.00 88.88 101 ILE A N 1
ATOM 780 C CA . ILE A 1 101 ? 7.787 3.483 -9.409 1.00 88.88 101 ILE A CA 1
ATOM 781 C C . ILE A 1 101 ? 7.236 4.275 -8.223 1.00 88.88 101 ILE A C 1
ATOM 783 O O . ILE A 1 101 ? 7.736 5.351 -7.907 1.00 88.88 101 ILE A O 1
ATOM 787 N N . GLU A 1 102 ? 6.210 3.743 -7.559 1.00 85.62 102 GLU A N 1
ATOM 788 C CA . GLU A 1 102 ? 5.582 4.357 -6.385 1.00 85.62 102 GLU A CA 1
ATOM 789 C C . GLU A 1 102 ? 5.509 3.374 -5.209 1.00 85.62 102 GLU A C 1
ATOM 791 O O . GLU A 1 102 ? 5.365 2.165 -5.387 1.00 85.62 102 GLU A O 1
ATOM 796 N N . GLY A 1 103 ? 5.613 3.893 -3.984 1.00 80.81 103 GLY A N 1
ATOM 797 C CA . GLY A 1 103 ? 5.565 3.097 -2.757 1.00 80.81 103 GLY A CA 1
ATOM 798 C C . GLY A 1 103 ? 4.404 3.504 -1.860 1.00 80.81 103 GLY A C 1
ATOM 799 O O . GLY A 1 103 ? 4.583 4.305 -0.941 1.00 80.81 103 GLY A O 1
ATOM 800 N N . ARG A 1 104 ? 3.206 2.947 -2.077 1.00 77.62 104 ARG A N 1
ATOM 801 C CA . ARG A 1 104 ? 2.062 3.220 -1.191 1.00 77.62 104 ARG A CA 1
ATOM 802 C C . ARG A 1 104 ? 2.350 2.663 0.204 1.00 77.62 104 ARG A C 1
ATOM 804 O O . ARG A 1 104 ? 2.558 1.464 0.365 1.00 77.62 104 ARG A O 1
ATOM 811 N N . GLN A 1 105 ? 2.361 3.541 1.210 1.00 69.62 105 GLN A N 1
ATOM 812 C CA . GLN A 1 105 ? 2.732 3.193 2.589 1.00 69.62 105 GLN A CA 1
ATOM 813 C C . GLN A 1 105 ? 4.101 2.485 2.681 1.00 69.62 105 GLN A C 1
ATOM 815 O O . GLN A 1 105 ? 4.257 1.489 3.391 1.00 69.62 105 GLN A O 1
ATOM 820 N N . ARG A 1 106 ? 5.098 2.962 1.931 1.00 79.75 106 ARG A N 1
ATOM 821 C CA . ARG A 1 106 ? 6.494 2.517 2.051 1.00 79.75 106 ARG A CA 1
ATOM 822 C C . ARG A 1 106 ? 7.377 3.673 2.503 1.00 79.75 106 ARG A C 1
ATOM 824 O O . ARG A 1 106 ? 7.018 4.835 2.315 1.00 79.75 106 ARG A O 1
ATOM 831 N N . SER A 1 107 ? 8.495 3.352 3.152 1.00 81.44 107 SER A N 1
ATOM 832 C CA . SER A 1 107 ? 9.466 4.360 3.579 1.00 81.44 107 SER A CA 1
ATOM 833 C C . SER A 1 107 ? 10.212 4.940 2.368 1.00 81.44 107 SER A C 1
ATOM 835 O O . SER A 1 107 ? 10.354 4.251 1.351 1.00 81.44 107 SER A O 1
ATOM 837 N N . PRO A 1 108 ? 10.742 6.172 2.464 1.00 87.44 108 PRO A N 1
ATOM 838 C CA . PRO A 1 108 ? 11.611 6.727 1.427 1.00 87.44 108 PRO A CA 1
ATOM 839 C C . PRO A 1 108 ? 12.819 5.829 1.123 1.00 87.44 108 PRO A C 1
ATOM 841 O O . PRO A 1 108 ? 13.170 5.647 -0.040 1.00 87.44 108 PRO A O 1
ATOM 844 N N . ALA A 1 109 ? 13.401 5.204 2.154 1.00 86.62 109 ALA A N 1
ATOM 845 C CA . ALA A 1 109 ? 14.510 4.263 2.007 1.00 86.62 109 ALA A CA 1
ATOM 846 C C . ALA A 1 109 ? 14.133 3.051 1.135 1.00 86.62 109 ALA A C 1
ATOM 848 O O . ALA A 1 109 ? 14.872 2.698 0.218 1.00 86.62 109 ALA A O 1
ATOM 849 N N . TYR A 1 110 ? 12.951 2.465 1.357 1.00 85.62 110 TYR A N 1
ATOM 850 C CA . TYR A 1 110 ? 12.456 1.355 0.540 1.00 85.62 110 TYR A CA 1
ATOM 851 C C . TYR A 1 110 ? 12.274 1.769 -0.925 1.00 85.62 110 TYR A C 1
ATOM 853 O O . TYR A 1 110 ? 12.731 1.073 -1.829 1.00 85.62 110 TYR A O 1
ATOM 861 N N . VAL A 1 111 ? 11.630 2.915 -1.173 1.00 90.12 111 VAL A N 1
ATOM 862 C CA . VAL A 1 111 ? 11.388 3.403 -2.542 1.00 90.12 111 VAL A CA 1
ATOM 863 C C . VAL A 1 111 ? 12.704 3.697 -3.262 1.00 90.12 111 VAL A C 1
ATOM 865 O O . VAL A 1 111 ? 12.859 3.310 -4.418 1.00 90.12 111 VAL A O 1
ATOM 868 N N . SER A 1 112 ? 13.668 4.308 -2.568 1.00 91.81 112 SER A N 1
ATOM 869 C CA . SER A 1 112 ? 15.013 4.566 -3.093 1.00 91.81 112 SER A CA 1
ATOM 870 C C . SER A 1 112 ? 15.718 3.273 -3.511 1.00 91.81 112 SER A C 1
ATOM 872 O O . SER A 1 112 ? 16.218 3.169 -4.633 1.00 91.81 112 SER A O 1
ATOM 874 N N . GLN A 1 113 ? 15.682 2.247 -2.656 1.00 90.25 113 GLN A N 1
ATOM 875 C CA . GLN A 1 113 ? 16.287 0.952 -2.956 1.00 90.25 113 GLN A CA 1
ATOM 876 C C . GLN A 1 113 ? 15.639 0.286 -4.178 1.00 90.25 113 GLN A C 1
ATOM 878 O O . GLN A 1 113 ? 16.347 -0.181 -5.069 1.00 90.25 113 GLN A O 1
ATOM 883 N N . VAL A 1 114 ? 14.304 0.279 -4.264 1.00 91.38 114 VAL A N 1
ATOM 884 C CA . VAL A 1 114 ? 13.588 -0.285 -5.422 1.00 91.38 114 VAL A CA 1
ATOM 885 C C . VAL A 1 114 ? 13.938 0.471 -6.705 1.00 91.38 114 VAL A C 1
ATOM 887 O O . VAL A 1 114 ? 14.251 -0.159 -7.715 1.00 91.38 114 VAL A O 1
ATOM 890 N N . ALA A 1 115 ? 13.941 1.805 -6.673 1.00 93.50 115 ALA A N 1
ATOM 891 C CA . ALA A 1 115 ? 14.298 2.622 -7.829 1.00 93.50 115 ALA A CA 1
ATOM 892 C C . ALA A 1 115 ? 15.737 2.356 -8.304 1.00 93.50 115 ALA A C 1
ATOM 894 O O . ALA A 1 115 ? 15.974 2.230 -9.507 1.00 93.50 115 ALA A O 1
ATOM 895 N N . LYS A 1 116 ? 16.689 2.200 -7.373 1.00 94.56 116 LYS A N 1
ATOM 896 C CA . LYS A 1 116 ? 18.087 1.863 -7.680 1.00 94.56 116 LYS A CA 1
ATOM 897 C C . LYS A 1 116 ? 18.210 0.505 -8.371 1.00 94.56 116 LYS A C 1
ATOM 899 O O . LYS A 1 116 ? 18.893 0.408 -9.389 1.00 94.56 116 LYS A O 1
ATOM 904 N N . VAL A 1 117 ? 17.527 -0.517 -7.855 1.00 93.19 117 VAL A N 1
ATOM 905 C CA . VAL A 1 117 ? 17.516 -1.859 -8.460 1.00 93.19 117 VAL A CA 1
ATOM 906 C C . VAL A 1 117 ? 16.946 -1.812 -9.880 1.00 93.19 117 VAL A C 1
ATOM 908 O O . VAL A 1 117 ? 17.544 -2.362 -10.801 1.00 93.19 117 VAL A O 1
ATOM 911 N N . TRP A 1 118 ? 15.831 -1.105 -10.085 1.00 94.19 118 TRP A N 1
ATOM 912 C CA . TRP A 1 118 ? 15.242 -0.936 -11.416 1.00 94.19 118 TRP A CA 1
ATOM 913 C C . TRP A 1 118 ? 16.171 -0.206 -12.384 1.00 94.19 118 TRP A C 1
ATOM 915 O O . TRP A 1 118 ? 16.319 -0.641 -13.522 1.00 94.19 118 TRP A O 1
ATOM 925 N N . ARG A 1 119 ? 16.832 0.873 -11.946 1.00 94.81 119 ARG A N 1
ATOM 926 C CA . ARG A 1 119 ? 17.807 1.599 -12.774 1.00 94.81 119 ARG A CA 1
ATOM 927 C C . ARG A 1 119 ? 18.922 0.669 -13.248 1.00 94.81 119 ARG A C 1
ATOM 929 O O . ARG A 1 119 ? 19.161 0.584 -14.447 1.00 94.81 119 ARG A O 1
ATOM 936 N N . GLN A 1 120 ? 19.521 -0.081 -12.323 1.00 93.56 120 GLN A N 1
ATOM 937 C CA . GLN A 1 120 ? 20.571 -1.054 -12.632 1.00 93.56 120 GLN A CA 1
ATOM 938 C C . GLN A 1 120 ? 20.089 -2.133 -13.609 1.00 93.56 120 GLN A C 1
ATOM 940 O O . GLN A 1 120 ? 20.817 -2.492 -14.530 1.00 93.56 120 GLN A O 1
ATOM 945 N N . ALA A 1 121 ? 18.865 -2.637 -13.438 1.00 92.56 121 ALA A N 1
ATOM 946 C CA . ALA A 1 121 ? 18.292 -3.632 -14.339 1.00 92.56 121 ALA A CA 1
ATOM 947 C C . ALA A 1 121 ? 18.036 -3.067 -15.748 1.00 92.56 121 ALA A C 1
ATOM 949 O O . ALA A 1 121 ? 18.355 -3.730 -16.732 1.00 92.56 121 ALA A O 1
ATOM 950 N N . ILE A 1 122 ? 17.539 -1.829 -15.861 1.00 92.44 122 ILE A N 1
ATOM 951 C CA . ILE A 1 122 ? 17.363 -1.146 -17.153 1.00 92.44 122 ILE A CA 1
ATOM 952 C C . ILE A 1 122 ? 18.719 -0.931 -17.837 1.00 92.44 122 ILE A C 1
ATOM 954 O O . ILE A 1 122 ? 18.833 -1.158 -19.038 1.00 92.44 122 ILE A O 1
ATOM 958 N N . ASP A 1 123 ? 19.742 -0.495 -17.096 1.00 92.81 123 ASP A N 1
ATOM 959 C CA . ASP A 1 123 ? 21.090 -0.294 -17.643 1.00 92.81 123 ASP A CA 1
ATOM 960 C C . ASP A 1 123 ? 21.679 -1.601 -18.184 1.00 92.81 123 ASP A C 1
ATOM 962 O O . ASP A 1 123 ? 22.192 -1.629 -19.303 1.00 92.81 123 ASP A O 1
ATOM 966 N N . ARG A 1 124 ? 21.522 -2.705 -17.444 1.00 90.44 124 ARG A N 1
ATOM 967 C CA . ARG A 1 124 ? 21.926 -4.044 -17.903 1.00 90.44 124 ARG A CA 1
ATOM 968 C C . ARG A 1 124 ? 21.157 -4.479 -19.146 1.00 90.44 124 ARG A C 1
ATOM 970 O O . ARG A 1 124 ? 21.777 -4.903 -20.111 1.00 90.44 124 ARG A O 1
ATOM 977 N N . CYS A 1 125 ? 19.834 -4.318 -19.153 1.00 88.88 125 CYS A N 1
ATOM 978 C CA . CYS A 1 125 ? 18.993 -4.696 -20.290 1.00 88.88 125 CYS A CA 1
ATOM 979 C C . CYS A 1 125 ? 19.337 -3.896 -21.559 1.00 88.88 125 CYS A C 1
ATOM 981 O O . CYS A 1 125 ? 19.264 -4.429 -22.660 1.00 88.88 125 CYS A O 1
ATOM 983 N N . LYS A 1 126 ? 19.751 -2.629 -21.420 1.00 88.50 126 LYS A N 1
ATOM 984 C CA . LYS A 1 126 ? 20.238 -1.805 -22.539 1.00 88.50 126 LYS A CA 1
ATOM 985 C C . LYS A 1 126 ? 21.593 -2.264 -23.078 1.00 88.50 126 LYS A C 1
ATOM 987 O O . LYS A 1 126 ? 21.817 -2.155 -24.278 1.00 88.50 126 LYS A O 1
ATOM 992 N N . ALA A 1 127 ? 22.487 -2.730 -22.207 1.00 88.38 127 ALA A N 1
ATOM 993 C CA . ALA A 1 127 ? 23.824 -3.181 -22.589 1.00 88.38 127 ALA A CA 1
ATOM 994 C C . ALA A 1 127 ? 23.827 -4.603 -23.180 1.00 88.38 127 ALA A C 1
ATOM 996 O O . ALA A 1 127 ? 24.544 -4.860 -24.142 1.00 88.38 127 ALA A O 1
ATOM 997 N N . ALA A 1 128 ? 23.021 -5.509 -22.619 1.00 80.38 128 ALA A N 1
ATOM 998 C CA . ALA A 1 128 ? 22.916 -6.909 -23.027 1.00 80.38 128 ALA A CA 1
ATOM 999 C C . ALA A 1 128 ? 21.462 -7.411 -22.863 1.00 80.38 128 ALA A C 1
ATOM 1001 O O . ALA A 1 128 ? 21.118 -8.010 -21.840 1.00 80.38 128 ALA A O 1
ATOM 1002 N N . PRO A 1 129 ? 20.584 -7.187 -23.862 1.00 64.69 129 PRO A N 1
ATOM 1003 C CA . PRO A 1 129 ? 19.152 -7.495 -23.759 1.00 64.69 129 PRO A CA 1
ATOM 1004 C C . PRO A 1 129 ? 18.824 -8.971 -23.480 1.00 64.69 129 PRO A C 1
ATOM 1006 O O . PRO A 1 129 ? 17.779 -9.264 -22.907 1.00 64.69 129 PRO A O 1
ATOM 1009 N N . ALA A 1 130 ? 19.708 -9.897 -23.870 1.00 61.09 130 ALA A N 1
ATOM 1010 C CA . ALA A 1 130 ? 19.499 -11.342 -23.757 1.00 61.09 130 ALA A CA 1
ATOM 1011 C C . ALA A 1 130 ? 19.923 -11.951 -22.402 1.00 61.09 130 ALA A C 1
ATOM 1013 O O . ALA A 1 130 ? 19.653 -13.121 -22.164 1.00 61.09 130 ALA A O 1
ATOM 1014 N N . GLU A 1 131 ? 20.574 -11.193 -21.510 1.00 59.91 131 GLU A N 1
ATOM 1015 C CA . GLU A 1 131 ? 21.193 -11.744 -20.288 1.00 59.91 131 GLU A CA 1
ATOM 1016 C C . GLU A 1 131 ? 20.414 -11.473 -18.994 1.00 59.91 131 GLU A C 1
ATOM 1018 O O . GLU A 1 131 ? 20.872 -11.822 -17.902 1.00 59.91 131 GLU A O 1
ATOM 1023 N N . LEU A 1 132 ? 19.224 -10.869 -19.065 1.00 61.25 132 LEU A N 1
ATOM 1024 C CA . LEU A 1 132 ? 18.412 -10.617 -17.873 1.00 61.25 132 LEU A CA 1
ATOM 1025 C C . LEU A 1 132 ? 17.698 -11.902 -17.394 1.00 61.25 132 LEU A C 1
ATOM 1027 O O . LEU A 1 132 ? 16.477 -11.969 -17.320 1.00 61.25 132 LEU A O 1
ATOM 1031 N N . HIS A 1 133 ? 18.455 -12.948 -17.058 1.00 53.16 133 HIS A N 1
ATOM 1032 C CA . HIS A 1 133 ? 17.931 -14.180 -16.470 1.00 53.16 133 HIS A CA 1
ATOM 1033 C C . HIS A 1 133 ? 18.010 -14.133 -14.940 1.00 53.16 133 HIS A C 1
ATOM 1035 O O . HIS A 1 133 ? 19.107 -14.161 -14.388 1.00 53.16 133 HIS A O 1
ATOM 1041 N N . SER A 1 134 ? 16.833 -14.047 -14.296 1.00 49.75 134 SER A N 1
ATOM 1042 C CA . SER A 1 134 ? 16.373 -14.474 -12.945 1.00 49.75 134 SER A CA 1
ATOM 1043 C C . SER A 1 134 ? 17.359 -14.664 -11.762 1.00 49.75 134 SER A C 1
ATOM 1045 O O . SER A 1 134 ? 17.033 -15.283 -10.753 1.00 49.75 134 SER A O 1
ATOM 1047 N N . THR A 1 135 ? 18.579 -14.140 -11.808 1.00 42.16 135 THR A N 1
ATOM 1048 C CA . THR A 1 135 ? 19.600 -14.362 -10.766 1.00 42.16 135 THR A CA 1
ATOM 1049 C C . THR A 1 135 ? 19.748 -13.189 -9.818 1.00 42.16 135 THR A C 1
ATOM 1051 O O . THR A 1 135 ? 20.405 -13.317 -8.786 1.00 42.16 135 THR A O 1
ATOM 1054 N N . THR A 1 136 ? 19.049 -12.080 -10.067 1.00 43.22 136 THR A N 1
ATOM 1055 C CA . THR A 1 136 ? 18.885 -11.036 -9.056 1.00 43.22 136 THR A CA 1
ATOM 1056 C C . THR A 1 136 ? 17.858 -11.511 -8.029 1.00 43.22 136 THR A C 1
ATOM 1058 O O . THR A 1 136 ? 16.735 -11.007 -7.955 1.00 43.22 136 THR A O 1
ATOM 1061 N N . ARG A 1 137 ? 18.241 -12.489 -7.197 1.00 42.91 137 ARG A N 1
ATOM 1062 C CA . ARG A 1 137 ? 17.700 -12.545 -5.842 1.00 42.91 137 ARG A CA 1
ATOM 1063 C C . ARG A 1 137 ? 17.965 -11.160 -5.271 1.00 42.91 137 ARG A C 1
ATOM 1065 O O . ARG A 1 137 ? 19.112 -10.753 -5.136 1.00 42.91 137 ARG A O 1
ATOM 1072 N N . LEU A 1 138 ? 16.901 -10.411 -4.995 1.00 45.41 138 LEU A N 1
ATOM 1073 C CA . LEU A 1 138 ? 16.989 -9.367 -3.987 1.00 45.41 138 LEU A CA 1
ATOM 1074 C C . LEU A 1 138 ? 17.497 -10.101 -2.750 1.00 45.41 138 LEU A C 1
ATOM 1076 O O . LEU A 1 138 ? 16.749 -10.912 -2.194 1.00 45.41 138 LEU A O 1
ATOM 1080 N N . ASP A 1 139 ? 18.782 -9.937 -2.431 1.00 33.75 139 ASP A N 1
ATOM 1081 C CA . ASP A 1 139 ? 19.398 -10.583 -1.283 1.00 33.75 139 ASP A CA 1
ATOM 1082 C C . ASP A 1 139 ? 18.452 -10.450 -0.094 1.00 33.75 139 ASP A C 1
ATOM 1084 O O . ASP A 1 139 ? 17.845 -9.398 0.139 1.00 33.75 139 ASP A O 1
ATOM 1088 N N . GLY A 1 140 ? 18.256 -11.570 0.602 1.00 35.75 140 GLY A N 1
ATOM 1089 C CA . GLY A 1 140 ? 17.239 -11.771 1.632 1.00 35.75 140 GLY A CA 1
ATOM 1090 C C . GLY A 1 140 ? 17.371 -10.876 2.868 1.00 35.75 140 GLY A C 1
ATOM 1091 O O . GLY A 1 140 ? 16.752 -11.172 3.888 1.00 35.75 140 GLY A O 1
ATOM 1092 N N . ASP A 1 141 ? 18.124 -9.786 2.789 1.00 33.16 141 ASP A N 1
ATOM 1093 C CA . ASP A 1 141 ? 18.347 -8.823 3.859 1.00 33.16 141 ASP A CA 1
ATOM 1094 C C . ASP A 1 141 ? 17.162 -7.869 4.053 1.00 33.16 141 ASP A C 1
ATOM 1096 O O . ASP A 1 141 ? 16.802 -7.542 5.183 1.00 33.16 141 ASP A O 1
ATOM 1100 N N . ALA A 1 142 ? 16.411 -7.554 2.989 1.00 37.84 142 ALA A N 1
ATOM 1101 C CA . ALA A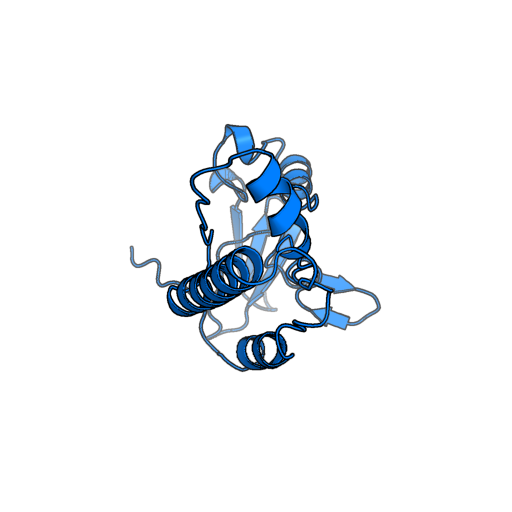 1 142 ? 15.170 -6.780 3.129 1.00 37.84 142 ALA A CA 1
ATOM 1102 C C . ALA A 1 142 ? 14.083 -7.526 3.938 1.00 37.84 142 ALA A C 1
ATOM 1104 O O . ALA A 1 142 ? 13.158 -6.906 4.462 1.00 37.84 142 ALA A O 1
ATOM 1105 N N . ARG A 1 143 ? 14.186 -8.861 4.063 1.00 37.69 143 ARG A N 1
ATOM 1106 C CA . ARG A 1 143 ? 13.275 -9.692 4.875 1.00 37.69 143 ARG A CA 1
ATOM 1107 C C . ARG A 1 143 ? 13.657 -9.735 6.360 1.00 37.69 143 ARG A C 1
ATOM 1109 O O . ARG A 1 143 ? 12.824 -10.145 7.173 1.00 37.69 143 ARG A O 1
ATOM 1116 N N . ARG A 1 144 ? 14.896 -9.370 6.717 1.00 32.12 144 ARG A N 1
ATOM 1117 C CA . ARG A 1 144 ? 15.402 -9.373 8.100 1.00 32.12 144 ARG A CA 1
ATOM 1118 C C . ARG A 1 144 ? 15.301 -8.005 8.765 1.00 32.12 144 ARG A C 1
ATOM 1120 O O . ARG A 1 144 ? 14.944 -7.964 9.940 1.00 32.12 144 ARG A O 1
ATOM 1127 N N . ASP A 1 145 ? 15.503 -6.919 8.026 1.00 30.27 145 ASP A N 1
ATOM 1128 C CA . ASP A 1 145 ? 15.466 -5.570 8.609 1.00 30.27 145 ASP A CA 1
ATOM 1129 C C . ASP A 1 145 ? 14.063 -5.118 9.038 1.00 30.27 145 ASP A C 1
ATOM 1131 O O . ASP A 1 145 ? 13.904 -4.428 10.043 1.00 30.27 145 ASP A O 1
ATOM 1135 N N . VAL A 1 146 ? 13.010 -5.593 8.365 1.00 36.91 146 VAL A N 1
ATOM 1136 C CA . VAL A 1 146 ? 11.621 -5.313 8.782 1.00 36.91 146 VAL A CA 1
ATOM 1137 C C . VAL A 1 146 ? 11.259 -6.029 10.094 1.00 36.91 146 VAL A C 1
ATOM 1139 O O . VAL A 1 146 ? 10.372 -5.579 10.811 1.00 36.91 146 VAL A O 1
ATOM 1142 N N . ARG A 1 147 ? 11.968 -7.107 10.468 1.00 34.28 147 ARG A N 1
ATOM 1143 C CA . ARG A 1 147 ? 11.726 -7.835 11.730 1.00 34.28 147 ARG A CA 1
ATOM 1144 C C . ARG A 1 147 ? 12.349 -7.158 12.957 1.00 34.28 147 ARG A C 1
ATOM 1146 O O . ARG A 1 147 ? 12.135 -7.643 14.063 1.00 34.28 147 ARG A O 1
ATOM 1153 N N . ARG A 1 148 ? 13.148 -6.095 12.786 1.00 30.42 148 ARG A N 1
ATOM 1154 C CA . ARG A 1 148 ? 13.942 -5.482 13.869 1.00 30.42 148 ARG A CA 1
ATOM 1155 C C . ARG A 1 148 ? 13.672 -4.004 14.129 1.00 30.42 148 ARG A C 1
ATOM 1157 O O . ARG A 1 148 ? 14.364 -3.439 14.969 1.00 30.42 148 ARG A O 1
ATOM 1164 N N . HIS A 1 149 ? 12.695 -3.377 13.472 1.00 29.83 149 HIS A N 1
ATOM 1165 C CA . HIS A 1 149 ? 12.404 -1.965 13.725 1.00 29.83 149 HIS A CA 1
ATOM 1166 C C . HIS A 1 149 ? 11.137 -1.784 14.583 1.00 29.83 149 HIS A C 1
ATOM 1168 O O . HIS A 1 149 ? 10.025 -1.914 14.066 1.00 29.83 149 HIS A O 1
ATOM 1174 N N . PRO A 1 150 ? 11.272 -1.463 15.884 1.00 32.47 150 PRO A N 1
ATOM 1175 C CA . PRO A 1 150 ? 10.149 -1.080 16.723 1.00 32.47 150 PRO A CA 1
ATOM 1176 C C . PRO A 1 150 ? 9.851 0.390 16.431 1.00 32.47 150 PRO A C 1
ATOM 1178 O O . PRO A 1 150 ? 10.477 1.255 17.016 1.00 32.47 150 PRO A O 1
ATOM 1181 N N . ASP A 1 151 ? 9.046 0.674 15.408 1.00 38.62 151 ASP A N 1
ATOM 1182 C CA . ASP A 1 151 ? 8.211 1.885 15.288 1.00 38.62 151 ASP A CA 1
ATOM 1183 C C . ASP A 1 151 ? 7.831 2.132 13.823 1.00 38.62 151 ASP A C 1
ATOM 1185 O O . ASP A 1 151 ? 8.511 2.806 13.045 1.00 38.62 151 ASP A O 1
ATOM 1189 N N . HIS A 1 152 ? 6.664 1.619 13.442 1.00 39.12 152 HIS A N 1
ATOM 1190 C CA . HIS A 1 152 ? 5.915 2.128 12.290 1.00 39.12 152 HIS A CA 1
ATOM 1191 C C . HIS A 1 152 ? 4.595 2.788 12.697 1.00 39.12 152 HIS A C 1
ATOM 1193 O O . HIS A 1 152 ? 3.752 3.080 11.844 1.00 39.12 152 HIS A O 1
ATOM 1199 N N . ALA A 1 153 ? 4.450 3.119 13.983 1.00 37.81 153 ALA A N 1
ATOM 1200 C CA . ALA A 1 153 ? 3.413 4.015 14.460 1.00 37.81 153 ALA A CA 1
ATOM 1201 C C . ALA A 1 153 ? 3.677 5.419 13.896 1.00 37.81 153 ALA A C 1
ATOM 1203 O O . ALA A 1 153 ? 4.439 6.218 14.437 1.00 37.81 153 ALA A O 1
ATOM 1204 N N . ARG A 1 154 ? 3.061 5.725 12.750 1.00 36.00 154 ARG A N 1
ATOM 1205 C CA . ARG A 1 154 ? 2.935 7.107 12.294 1.00 36.00 154 ARG A CA 1
ATOM 1206 C C . ARG A 1 154 ? 2.185 7.862 13.388 1.00 36.00 154 ARG A C 1
ATOM 1208 O O . ARG A 1 154 ? 1.009 7.583 13.609 1.00 36.00 154 ARG A O 1
ATOM 1215 N N . ARG A 1 155 ? 2.858 8.811 14.046 1.00 30.25 155 ARG A N 1
ATOM 1216 C CA . ARG A 1 155 ? 2.204 9.861 14.832 1.00 30.25 155 ARG A CA 1
ATOM 1217 C C . ARG A 1 155 ? 1.132 10.501 13.955 1.00 30.25 155 ARG A C 1
ATOM 1219 O O . ARG A 1 155 ? 1.455 11.199 12.998 1.00 30.25 155 ARG A O 1
ATOM 1226 N N . VAL A 1 156 ? -0.127 10.249 14.279 1.00 33.53 156 VAL A N 1
ATOM 1227 C CA . VAL A 1 156 ? -1.210 11.159 13.927 1.00 33.53 156 VAL A CA 1
ATOM 1228 C C . VAL A 1 156 ? -1.395 12.008 15.178 1.00 33.53 156 VAL A C 1
ATOM 1230 O O . VAL A 1 156 ? -2.051 11.589 16.125 1.00 33.53 156 VAL A O 1
ATOM 1233 N N . SER A 1 157 ? -0.676 13.129 15.237 1.00 26.91 157 SER A N 1
ATOM 1234 C CA . SER A 1 157 ? -0.977 14.184 16.208 1.00 26.91 157 SER A CA 1
ATOM 1235 C C . SER A 1 157 ? -2.322 14.834 15.833 1.00 26.91 157 SER A C 1
ATOM 1237 O O . SER A 1 157 ? -2.653 14.812 14.644 1.00 26.91 157 SER A O 1
ATOM 1239 N N . PRO A 1 158 ? -3.087 15.344 16.819 1.00 38.78 158 PRO A N 1
ATOM 1240 C CA . PRO A 1 158 ? -4.453 15.851 16.639 1.00 38.78 158 PRO A CA 1
ATOM 1241 C C . PRO A 1 158 ? -4.568 17.012 15.647 1.00 38.78 158 PRO A C 1
ATOM 1243 O O . PRO A 1 158 ? -3.579 17.766 15.493 1.00 38.78 158 PRO A O 1
#

Organism: NCBI:txid59203

Secondary structure (DSSP, 8-state):
--SSHHHHHHHHHS--HHHHS-SS-GGGEEEEEETTEEEEEETTEEEEEEPTT--PPP--GGG--EEETTEEE-TTT-------GGGHHHHHHTT--------TT--HHHHHHHHHHHHHHHHHHHH-TT---S-----TTHHHHTTS----------

Sequence (158 aa):
MAEGRCYLSSYLTGESPNTVGACSPARFVRWKQTPQGLESRLNDVLIDRYQDGENAGYPTLCKGRYLVDGERYHALEEPTSLNTLELLPELMAANIASVKIEGRQRSPAYVSQVAKVWRQAIDRCKAAPAELHSTTRLDGDARRDVRRHPDHARRVSP

Radius of gyration: 19.8 Å; chains: 1; bounding box: 44×38×58 Å

InterPro domains:
  IPR001539 Peptidase U32 [PTHR30217] (2-133)
  IPR060007 Peptidase family U32, N-terminal domain [PF01136] (2-131)